Protein AF-A0A510TC34-F1 (afdb_monomer_lite)
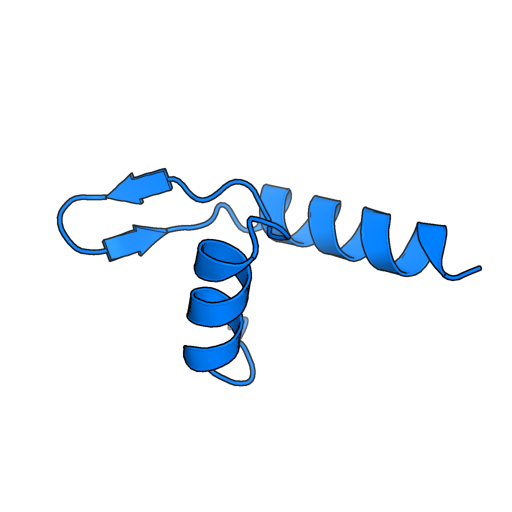
Secondary structure (DSSP, 8-state):
----S-HHHHHHHHHHT-S--EEEETTEEEE-HHHHHHHHHHHHHTT-

Structure (mmCIF, N/CA/C/O backbone):
data_AF-A0A510TC34-F1
#
_entry.id   AF-A0A510TC34-F1
#
loop_
_atom_site.group_PDB
_atom_site.id
_atom_site.type_symbol
_atom_site.label_atom_id
_atom_site.label_alt_id
_atom_site.label_comp_id
_atom_site.label_asym_id
_atom_site.label_entity_id
_atom_site.label_seq_id
_atom_site.pdbx_PDB_ins_code
_atom_site.Cartn_x
_atom_site.Cartn_y
_atom_site.Cartn_z
_atom_site.occupancy
_atom_site.B_iso_or_equiv
_atom_site.auth_seq_id
_atom_site.auth_comp_id
_atom_site.auth_asym_id
_atom_site.auth_atom_id
_atom_site.pdbx_PDB_model_num
ATOM 1 N N . MET A 1 1 ? -9.554 8.174 -13.209 1.00 45.31 1 MET A N 1
ATOM 2 C CA . MET A 1 1 ? -8.084 8.039 -13.137 1.00 45.31 1 MET A CA 1
ATOM 3 C C . MET A 1 1 ? -7.744 8.132 -11.658 1.00 45.31 1 MET A C 1
ATOM 5 O O . MET A 1 1 ? -8.162 9.098 -11.043 1.00 45.31 1 MET A O 1
ATOM 9 N N . PHE A 1 2 ? -7.183 7.091 -11.038 1.00 49.16 2 PHE A N 1
ATOM 10 C CA . PHE A 1 2 ? -6.930 7.092 -9.589 1.00 49.16 2 PHE A CA 1
ATOM 11 C C . PHE A 1 2 ? -5.761 8.035 -9.275 1.00 49.16 2 PHE A C 1
ATOM 13 O O . PHE A 1 2 ? -4.604 7.625 -9.298 1.00 49.16 2 PHE A O 1
ATOM 20 N N . GLU A 1 3 ? -6.057 9.312 -9.051 1.00 53.16 3 GLU A N 1
ATOM 21 C CA . GLU A 1 3 ? -5.080 10.291 -8.579 1.00 53.16 3 GLU A CA 1
ATOM 22 C C . GLU A 1 3 ? -4.841 10.054 -7.085 1.00 53.16 3 GLU A C 1
ATOM 24 O O . GLU A 1 3 ? -5.728 10.231 -6.251 1.00 53.16 3 GLU A O 1
ATOM 29 N N . LEU A 1 4 ? -3.644 9.565 -6.748 1.00 59.00 4 LEU A N 1
ATOM 30 C CA . LEU A 1 4 ? -3.211 9.442 -5.360 1.00 59.00 4 LEU A CA 1
ATOM 31 C C . LEU A 1 4 ? -2.888 10.846 -4.821 1.00 59.00 4 LEU A C 1
ATOM 33 O O . LEU A 1 4 ? -2.193 11.598 -5.504 1.00 59.00 4 LEU A O 1
ATOM 37 N N . PRO A 1 5 ? -3.320 11.189 -3.595 1.00 60.25 5 PRO A N 1
ATOM 38 C CA . PRO A 1 5 ? -3.273 12.556 -3.072 1.00 60.25 5 PRO A CA 1
ATOM 39 C C . PRO A 1 5 ? -1.858 13.142 -2.928 1.00 60.25 5 PRO A C 1
ATOM 41 O O . PRO A 1 5 ? -1.721 14.357 -2.861 1.00 60.25 5 PRO A O 1
ATOM 44 N N . SER A 1 6 ? -0.802 12.316 -2.893 1.00 60.75 6 SER A N 1
ATOM 45 C CA . SER A 1 6 ? 0.585 12.772 -3.060 1.00 60.75 6 SER A CA 1
ATOM 46 C C . SER A 1 6 ? 1.544 11.593 -3.282 1.00 60.75 6 SER A C 1
ATOM 48 O O . SER A 1 6 ? 1.437 10.548 -2.632 1.00 60.75 6 SER A O 1
ATOM 50 N N . VAL A 1 7 ? 2.539 11.775 -4.155 1.00 65.69 7 VAL A N 1
ATOM 51 C CA . VAL A 1 7 ? 3.660 10.835 -4.367 1.00 65.69 7 VAL A CA 1
ATOM 52 C C . VAL A 1 7 ? 4.472 10.638 -3.076 1.00 65.69 7 VAL A C 1
ATOM 54 O O . VAL A 1 7 ? 5.054 9.576 -2.849 1.00 65.69 7 VAL A O 1
ATOM 57 N N . GLU A 1 8 ? 4.470 11.625 -2.181 1.00 65.81 8 GLU A N 1
ATOM 58 C CA . GLU A 1 8 ? 5.145 11.558 -0.881 1.00 65.81 8 GLU A CA 1
ATOM 59 C C . GLU A 1 8 ? 4.579 10.462 0.029 1.00 65.81 8 GLU A C 1
ATOM 61 O O . GLU A 1 8 ? 5.335 9.786 0.731 1.00 65.81 8 GLU A O 1
ATOM 66 N N . THR A 1 9 ? 3.267 10.216 -0.023 1.00 71.88 9 THR A N 1
ATOM 67 C CA . THR A 1 9 ? 2.620 9.143 0.748 1.00 71.88 9 THR A CA 1
ATOM 68 C C . THR A 1 9 ? 3.120 7.770 0.298 1.00 71.88 9 THR A C 1
ATOM 70 O O . THR A 1 9 ? 3.415 6.903 1.120 1.00 71.88 9 THR A O 1
ATOM 73 N N . VAL A 1 10 ? 3.327 7.597 -1.008 1.00 70.50 10 VAL A N 1
ATOM 74 C CA . VAL A 1 10 ? 3.889 6.371 -1.587 1.00 70.50 10 VAL A CA 1
ATOM 75 C C . VAL A 1 10 ? 5.348 6.172 -1.155 1.00 70.50 10 VAL A C 1
ATOM 77 O O . VAL A 1 10 ? 5.758 5.056 -0.818 1.00 70.50 10 VAL A O 1
ATOM 80 N N . TYR A 1 11 ? 6.138 7.249 -1.097 1.00 68.50 11 TYR A N 1
ATOM 81 C CA . TYR A 1 11 ? 7.494 7.192 -0.545 1.00 68.50 11 TYR A CA 1
ATOM 82 C C . TYR A 1 11 ? 7.500 6.827 0.946 1.00 68.50 11 TYR A C 1
ATOM 84 O O . TYR A 1 11 ? 8.346 6.033 1.370 1.00 68.50 11 TYR A O 1
ATOM 92 N N . GLN A 1 12 ? 6.549 7.340 1.737 1.00 70.50 12 GLN A N 1
ATOM 93 C CA . GLN A 1 12 ? 6.406 6.958 3.144 1.00 70.50 12 GLN A CA 1
ATOM 94 C C . GLN A 1 12 ? 6.090 5.470 3.315 1.00 70.50 12 GLN A C 1
ATOM 96 O O . GLN A 1 12 ? 6.697 4.831 4.173 1.00 70.50 12 GLN A O 1
ATOM 101 N N . TRP A 1 13 ? 5.216 4.893 2.486 1.00 77.44 13 TRP A N 1
ATOM 102 C CA . TRP A 1 13 ? 4.923 3.455 2.518 1.00 77.44 13 TRP A CA 1
ATOM 103 C C . TRP A 1 13 ? 6.164 2.602 2.269 1.00 77.44 13 TRP A C 1
ATOM 105 O O . TRP A 1 13 ? 6.391 1.620 2.974 1.00 77.44 13 TRP A O 1
ATOM 115 N N . ARG A 1 14 ? 7.019 3.016 1.326 1.00 71.44 14 ARG A N 1
ATOM 116 C CA . ARG A 1 14 ? 8.288 2.329 1.063 1.00 71.44 14 ARG A CA 1
ATOM 117 C C . ARG A 1 14 ? 9.268 2.453 2.225 1.00 71.44 14 ARG A C 1
ATOM 119 O O . ARG A 1 14 ? 9.941 1.481 2.543 1.00 71.44 14 ARG A O 1
ATOM 126 N N . ARG A 1 15 ? 9.349 3.627 2.858 1.00 73.62 15 ARG A N 1
ATOM 127 C CA . ARG A 1 15 ? 10.238 3.858 4.007 1.00 73.62 15 ARG A CA 1
ATOM 128 C C . ARG A 1 15 ? 9.796 3.084 5.248 1.00 73.62 15 ARG A C 1
ATOM 130 O O . ARG A 1 15 ? 10.640 2.610 5.995 1.00 73.62 15 ARG A O 1
ATOM 137 N N . LYS A 1 16 ? 8.488 2.987 5.481 1.00 76.62 16 LYS A N 1
ATOM 138 C CA . LYS A 1 16 ? 7.916 2.334 6.664 1.00 76.62 16 LYS A CA 1
ATOM 139 C C . LYS A 1 16 ? 7.623 0.847 6.456 1.00 76.62 16 LYS A C 1
ATOM 141 O O . LYS A 1 16 ? 7.219 0.191 7.402 1.00 76.62 16 LYS A O 1
ATOM 146 N N . HIS A 1 17 ? 7.806 0.319 5.242 1.00 71.44 17 HIS A N 1
ATOM 147 C CA . HIS A 1 17 ? 7.387 -1.034 4.848 1.00 71.44 17 HIS A CA 1
ATOM 148 C C . HIS A 1 17 ? 5.890 -1.325 5.095 1.00 71.44 17 HIS A C 1
ATOM 150 O O . HIS A 1 17 ? 5.455 -2.472 5.053 1.00 71.44 17 HIS A O 1
ATOM 156 N N . THR A 1 18 ? 5.082 -0.286 5.313 1.00 73.44 18 THR A N 1
ATOM 157 C CA . THR A 1 18 ? 3.646 -0.354 5.602 1.00 73.44 18 THR A CA 1
ATOM 158 C C . THR A 1 18 ? 2.861 0.065 4.363 1.00 73.44 18 THR A C 1
ATOM 160 O O . THR A 1 18 ? 2.247 1.132 4.344 1.00 73.44 18 THR A O 1
ATOM 163 N N . GLY A 1 19 ? 2.942 -0.728 3.295 1.00 74.88 19 GLY A N 1
ATOM 164 C CA . GLY A 1 19 ? 2.340 -0.395 2.007 1.00 74.88 19 GLY A CA 1
ATOM 165 C C . GLY A 1 19 ? 1.914 -1.6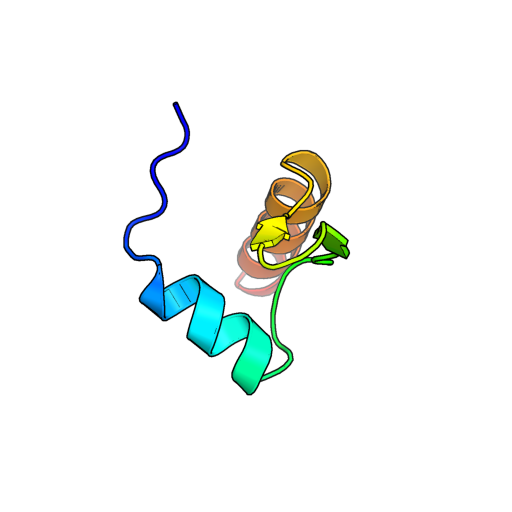08 1.186 1.00 74.88 19 GLY A C 1
ATOM 166 O O . GLY A 1 19 ?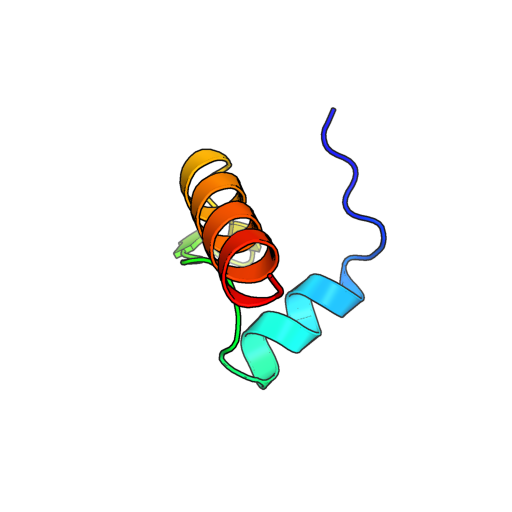 2.272 -2.737 1.531 1.00 74.88 19 GLY A O 1
ATOM 167 N N . PRO A 1 20 ? 1.180 -1.374 0.087 1.00 79.50 20 PRO A N 1
ATOM 168 C CA . PRO A 1 20 ? 0.811 -2.419 -0.856 1.00 79.50 20 PRO A CA 1
ATOM 169 C C . PRO A 1 20 ? 2.054 -3.000 -1.533 1.00 79.50 20 PRO A C 1
ATOM 171 O O . PRO A 1 20 ? 3.097 -2.341 -1.624 1.00 79.50 20 PRO A O 1
ATOM 174 N N . ARG A 1 21 ? 1.947 -4.240 -2.024 1.00 78.69 21 ARG A N 1
ATOM 175 C CA . ARG A 1 21 ? 3.043 -4.917 -2.727 1.00 78.69 21 ARG A CA 1
ATOM 176 C C . ARG A 1 21 ? 3.401 -4.130 -3.990 1.00 78.69 21 ARG A C 1
ATOM 178 O O . ARG A 1 21 ? 2.708 -4.173 -4.999 1.00 78.69 21 ARG A O 1
ATOM 185 N N . GLY A 1 22 ? 4.483 -3.361 -3.904 1.00 78.81 22 GLY A N 1
ATOM 186 C CA . GLY A 1 22 ? 5.050 -2.626 -5.027 1.00 78.81 22 GLY A CA 1
ATOM 187 C C . GLY A 1 22 ? 6.136 -3.438 -5.717 1.00 78.81 22 GLY A C 1
ATOM 188 O O . GLY A 1 22 ? 6.940 -4.095 -5.054 1.00 78.81 22 GLY A O 1
ATOM 189 N N . PHE A 1 23 ? 6.204 -3.351 -7.042 1.00 79.56 23 PHE A N 1
ATOM 190 C CA . PHE A 1 23 ? 7.262 -3.959 -7.841 1.00 79.56 23 PHE A CA 1
ATOM 191 C C . PHE A 1 23 ? 8.059 -2.894 -8.594 1.00 79.56 23 PHE A C 1
ATOM 193 O O . PHE A 1 23 ? 7.558 -1.835 -8.986 1.00 79.56 23 PHE A O 1
ATOM 200 N N . ARG A 1 24 ? 9.356 -3.152 -8.763 1.00 80.56 24 ARG A N 1
ATOM 201 C CA . ARG A 1 24 ? 10.269 -2.221 -9.423 1.00 80.56 24 ARG A CA 1
ATOM 202 C C . ARG A 1 24 ? 10.251 -2.465 -10.929 1.00 80.56 24 ARG A C 1
ATOM 204 O O . ARG A 1 24 ? 10.674 -3.519 -11.386 1.00 80.56 24 ARG A O 1
ATOM 211 N N . VAL A 1 25 ? 9.832 -1.459 -11.689 1.00 83.69 25 VAL A N 1
ATOM 212 C CA . VAL A 1 25 ? 9.894 -1.440 -13.155 1.00 83.69 25 VAL A CA 1
ATOM 213 C C . VAL A 1 25 ? 10.940 -0.411 -13.572 1.00 83.69 25 VAL A C 1
ATOM 215 O O . VAL A 1 25 ? 10.680 0.793 -13.657 1.00 83.69 25 VAL A O 1
ATOM 218 N N . GLY A 1 26 ? 12.173 -0.881 -13.765 1.00 85.12 26 GLY A N 1
ATOM 219 C CA . GLY A 1 26 ? 13.323 -0.025 -14.060 1.00 85.12 26 GLY A CA 1
ATOM 220 C C . GLY A 1 26 ? 13.603 0.981 -12.935 1.00 85.12 26 GLY A C 1
ATOM 221 O O . GLY A 1 26 ? 13.954 0.603 -11.811 1.00 85.12 26 GLY A O 1
ATOM 222 N N . ARG A 1 27 ? 13.460 2.279 -13.238 1.00 82.00 27 ARG A N 1
ATOM 223 C CA . ARG A 1 27 ? 13.600 3.379 -12.262 1.00 82.00 27 ARG A CA 1
ATOM 224 C C . ARG A 1 27 ? 12.311 3.658 -11.479 1.00 82.00 27 ARG A C 1
ATOM 226 O O . ARG A 1 27 ? 12.375 4.299 -10.435 1.00 82.00 27 ARG A O 1
ATOM 233 N N . HIS A 1 28 ? 11.163 3.178 -11.953 1.00 80.38 28 HIS A N 1
ATOM 234 C CA . HIS A 1 28 ? 9.866 3.502 -11.369 1.00 80.38 28 HIS A CA 1
ATOM 235 C C . HIS A 1 28 ? 9.363 2.378 -10.468 1.00 80.38 28 HIS A C 1
ATOM 237 O O . HIS A 1 28 ? 9.427 1.199 -10.813 1.00 80.38 28 HIS A O 1
ATOM 243 N N . LEU A 1 29 ? 8.825 2.758 -9.314 1.00 78.50 29 LEU A N 1
ATOM 244 C CA . LEU A 1 29 ? 8.028 1.862 -8.492 1.00 78.50 29 LEU A CA 1
ATOM 245 C C . LEU A 1 29 ? 6.611 1.848 -9.060 1.00 78.50 29 LEU A C 1
ATOM 247 O O . LEU A 1 29 ? 6.004 2.903 -9.242 1.00 78.50 29 LEU A O 1
ATOM 251 N N . ARG A 1 30 ? 6.111 0.660 -9.376 1.00 82.88 30 ARG A N 1
ATOM 252 C CA . ARG A 1 30 ? 4.735 0.453 -9.814 1.00 82.88 30 ARG A CA 1
ATOM 253 C C . ARG A 1 30 ? 4.016 -0.380 -8.764 1.00 82.88 30 ARG A C 1
ATOM 255 O O . ARG A 1 30 ? 4.630 -1.170 -8.050 1.00 82.88 30 ARG A O 1
ATOM 262 N N . PHE A 1 31 ? 2.715 -0.172 -8.683 1.00 81.56 31 PHE A N 1
ATOM 263 C CA . PHE A 1 31 ? 1.824 -0.938 -7.831 1.00 81.56 31 PHE A CA 1
ATOM 264 C C . PHE A 1 31 ? 0.719 -1.489 -8.710 1.00 81.56 31 PHE A C 1
ATOM 266 O O . PHE A 1 31 ? 0.243 -0.783 -9.605 1.00 81.56 31 PHE A O 1
ATOM 273 N N . ASP A 1 32 ? 0.337 -2.735 -8.464 1.00 83.25 32 ASP A N 1
ATOM 274 C CA . ASP A 1 32 ? -0.864 -3.273 -9.077 1.00 83.25 32 ASP A CA 1
ATOM 275 C C . ASP A 1 32 ? -2.090 -2.623 -8.410 1.00 83.25 32 ASP A C 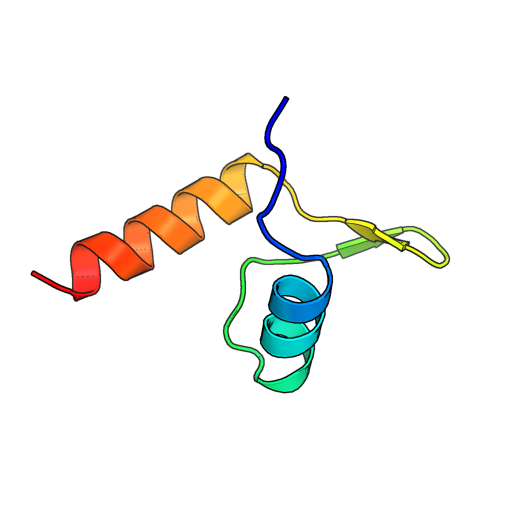1
ATOM 277 O O . ASP A 1 32 ? -2.151 -2.553 -7.177 1.00 83.25 32 ASP A O 1
ATOM 281 N N . PRO A 1 33 ? -3.057 -2.098 -9.180 1.00 81.69 33 PRO A N 1
ATOM 282 C CA . PRO A 1 33 ? -4.240 -1.463 -8.608 1.00 81.69 33 PRO A CA 1
ATOM 283 C C . PRO A 1 33 ? -5.074 -2.423 -7.744 1.00 81.69 33 PRO A C 1
ATOM 285 O O . PRO A 1 33 ? -5.706 -1.969 -6.790 1.00 81.69 33 PRO A O 1
ATOM 288 N N . SER A 1 34 ? -5.055 -3.727 -8.028 1.00 83.44 34 SER A N 1
ATOM 289 C CA . SER A 1 34 ? -5.755 -4.757 -7.249 1.00 83.44 34 SER A CA 1
ATOM 290 C C . SER A 1 34 ? -5.069 -4.988 -5.904 1.00 83.44 34 SER A C 1
ATOM 292 O O . SER A 1 34 ? -5.745 -5.032 -4.878 1.00 83.44 34 SER A O 1
ATOM 294 N N . ASP A 1 35 ? -3.733 -5.040 -5.875 1.00 82.12 35 ASP A N 1
ATOM 295 C CA . ASP A 1 35 ? -2.959 -5.103 -4.625 1.00 82.12 35 ASP A CA 1
ATOM 296 C C . ASP A 1 35 ? -3.157 -3.847 -3.766 1.00 82.12 35 ASP A C 1
ATOM 298 O O . ASP A 1 35 ? -3.296 -3.938 -2.545 1.00 82.12 35 ASP A O 1
ATOM 302 N N . VAL A 1 36 ? -3.206 -2.662 -4.388 1.00 81.62 36 VAL A N 1
ATOM 303 C CA . VAL A 1 36 ? -3.511 -1.408 -3.678 1.00 81.62 36 VAL A CA 1
ATOM 304 C C . VAL A 1 36 ? -4.914 -1.469 -3.082 1.00 81.62 36 VAL A C 1
ATOM 306 O O . VAL A 1 36 ? -5.085 -1.144 -1.909 1.00 81.62 36 VAL A O 1
ATOM 309 N N . ARG A 1 37 ? -5.907 -1.922 -3.858 1.00 82.25 37 ARG A N 1
ATOM 310 C CA . ARG A 1 37 ? -7.294 -2.081 -3.402 1.00 82.25 37 ARG A CA 1
ATOM 311 C C . ARG A 1 37 ? -7.376 -3.024 -2.201 1.00 82.25 37 ARG A C 1
ATOM 313 O O . ARG A 1 37 ? -7.955 -2.638 -1.193 1.00 82.25 37 ARG A O 1
ATOM 320 N N . ALA A 1 38 ? -6.768 -4.206 -2.288 1.00 84.31 38 ALA A N 1
ATOM 321 C CA . ALA A 1 38 ? -6.771 -5.203 -1.218 1.00 84.31 38 ALA A CA 1
ATOM 322 C C . ALA A 1 38 ? -6.051 -4.711 0.048 1.00 84.31 38 ALA A C 1
ATOM 324 O O . ALA A 1 38 ? -6.497 -4.960 1.165 1.00 84.31 38 ALA A O 1
ATOM 325 N N . TRP A 1 39 ? -4.951 -3.972 -0.109 1.00 83.06 39 TRP A N 1
ATOM 326 C CA . TRP A 1 39 ? -4.244 -3.383 1.024 1.00 83.06 39 TRP A CA 1
ATOM 327 C C . TRP A 1 39 ? -5.066 -2.294 1.724 1.00 83.06 39 TRP A C 1
ATOM 329 O O . TRP A 1 39 ? -5.097 -2.257 2.953 1.00 83.06 39 TRP A O 1
ATOM 339 N N . VAL A 1 40 ? -5.740 -1.427 0.960 1.00 80.81 40 VAL A N 1
ATOM 340 C CA . VAL A 1 40 ? -6.642 -0.405 1.515 1.00 80.81 40 VAL A CA 1
ATOM 341 C C . VAL A 1 40 ? -7.816 -1.065 2.233 1.00 80.81 40 VAL A C 1
ATOM 343 O O . VAL A 1 40 ? -8.116 -0.685 3.360 1.00 80.81 40 VAL A O 1
ATOM 346 N N . ASP A 1 41 ? -8.429 -2.074 1.618 1.00 83.38 41 ASP A N 1
ATOM 347 C CA . ASP A 1 41 ? -9.532 -2.841 2.201 1.00 83.38 41 ASP A CA 1
ATOM 348 C C . ASP A 1 41 ? -9.123 -3.491 3.531 1.00 83.38 41 ASP A C 1
ATOM 350 O O . ASP A 1 41 ? -9.772 -3.277 4.551 1.00 83.38 41 ASP A O 1
ATOM 354 N N . SER A 1 42 ? -7.949 -4.132 3.572 1.00 82.25 42 SER A N 1
ATOM 355 C CA . SER A 1 42 ? -7.365 -4.663 4.808 1.00 82.25 42 SER A CA 1
ATOM 356 C C . SER A 1 42 ? -7.137 -3.590 5.880 1.00 82.25 42 SER A C 1
ATOM 358 O O . SER A 1 42 ? -7.271 -3.887 7.0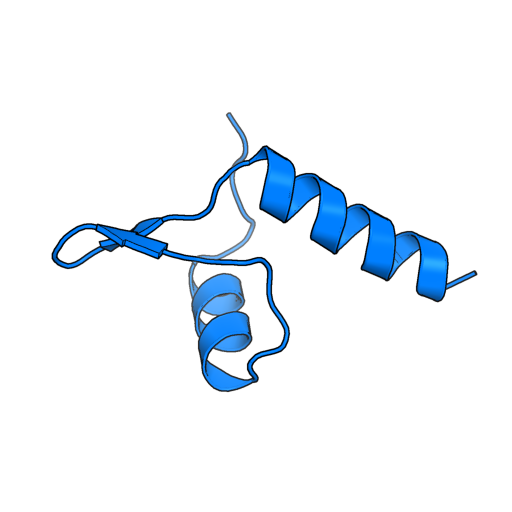60 1.00 82.25 42 SER A O 1
ATOM 360 N N . ARG A 1 43 ? -6.782 -2.348 5.525 1.00 77.88 43 ARG A N 1
ATOM 361 C CA . ARG A 1 43 ? -6.575 -1.270 6.513 1.00 77.88 43 ARG A CA 1
ATOM 362 C C . ARG A 1 43 ? -7.875 -0.646 7.008 1.00 77.88 43 ARG A C 1
ATOM 364 O O . ARG A 1 43 ? -7.915 -0.216 8.153 1.00 77.88 43 ARG A O 1
ATOM 371 N N . ILE A 1 44 ? -8.896 -0.573 6.160 1.00 75.75 44 ILE A N 1
ATOM 372 C CA . ILE A 1 44 ? -10.215 -0.055 6.537 1.00 75.75 44 ILE A CA 1
ATOM 373 C C . ILE A 1 44 ? -10.968 -1.100 7.371 1.00 75.75 44 ILE A C 1
ATOM 375 O O . ILE A 1 44 ? -11.589 -0.737 8.363 1.00 75.75 44 ILE A O 1
ATOM 379 N N . GLY A 1 45 ? -10.861 -2.386 7.021 1.00 64.19 45 GLY A N 1
ATOM 380 C CA . GLY A 1 45 ? -11.474 -3.487 7.769 1.00 64.19 45 GLY A CA 1
ATOM 381 C C . GLY A 1 45 ? -10.853 -3.727 9.149 1.00 64.19 45 GLY A C 1
ATOM 382 O O . GLY A 1 45 ? -11.564 -4.103 10.068 1.00 64.19 45 GLY A O 1
ATOM 383 N N . GLU A 1 46 ? -9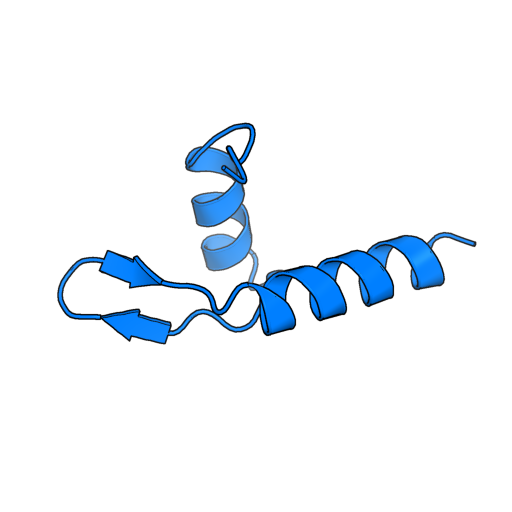.557 -3.450 9.322 1.00 56.06 46 GLU A N 1
ATOM 384 C CA . GLU A 1 46 ? -8.863 -3.530 10.624 1.00 56.06 46 GLU A CA 1
ATOM 385 C C . GLU A 1 46 ? -9.109 -2.303 11.526 1.00 56.06 46 GLU A C 1
ATOM 387 O O . GLU A 1 46 ? -8.633 -2.267 12.658 1.00 56.06 46 GLU A O 1
ATOM 392 N N . ALA A 1 47 ? -9.804 -1.273 11.030 1.00 48.44 47 ALA A N 1
ATOM 393 C CA . ALA A 1 47 ? -10.151 -0.069 11.788 1.00 48.44 47 ALA A CA 1
ATOM 394 C C . ALA A 1 47 ? -11.610 -0.068 12.295 1.00 48.44 47 ALA A C 1
ATOM 396 O O . ALA A 1 47 ? -12.102 0.990 12.695 1.00 48.44 47 ALA A O 1
ATOM 397 N N . ALA A 1 48 ? -12.289 -1.222 12.257 1.00 41.41 48 ALA A N 1
ATOM 398 C CA . ALA A 1 48 ? -13.649 -1.423 12.762 1.00 41.41 48 ALA A CA 1
ATOM 399 C C . ALA A 1 48 ? -13.657 -2.195 14.088 1.00 41.41 48 ALA A C 1
ATOM 401 O O . ALA A 1 48 ? -12.930 -3.209 14.187 1.00 41.41 48 ALA A O 1
#

Radius of gyration: 11.26 Å; chains: 1; bounding box: 27×18×27 Å

pLDDT: mean 72.97, std 11.4, range [41.41, 85.12]

Sequence (48 aa):
MFELPSVETVYQWRRKHTGPRGFRVGRHLRFDPSDVRAWVDSRIGEAA

Foldseek 3Di:
DPDDPDVVVVVVCVVVVLAFDWDDDDPDIDHDVVSRVVSVVVVVVVVD